Protein AF-A0ABC8YXN9-F1 (afdb_monomer_lite)

Sequence (155 aa):
MHIYEAPGGIARGRSHRRRALPGVPRPSLRRHHGGGAEILALRGATADPAAPFTPSPTSPTPTRRIGAPWPMGMLREAKVYAEGAYDTVGWSLDRLLAAHSLLEHPGLPGVDALLDAERGAAHGYLVVAENLAGVSSAYAYTALCFMFSELDLEF

Structure (mmCIF, N/CA/C/O backbone):
data_AF-A0ABC8YXN9-F1
#
_entry.id   AF-A0ABC8YXN9-F1
#
loop_
_atom_site.group_PDB
_atom_site.id
_atom_site.type_symbol
_atom_site.label_atom_id
_atom_site.label_alt_id
_atom_site.label_comp_id
_atom_site.label_asym_id
_atom_site.label_entity_id
_atom_site.label_seq_id
_atom_site.pdbx_PDB_ins_code
_atom_site.Cartn_x
_atom_site.Cartn_y
_atom_site.Cartn_z
_atom_site.occupancy
_atom_site.B_iso_or_equiv
_atom_site.auth_seq_id
_atom_site.auth_comp_id
_atom_site.auth_asym_id
_atom_site.auth_atom_id
_atom_site.pdbx_PDB_model_num
ATOM 1 N N . MET A 1 1 ? -57.427 29.902 -0.918 1.00 44.16 1 MET A N 1
ATOM 2 C CA . MET A 1 1 ? -56.139 30.315 -1.508 1.00 44.16 1 MET A CA 1
ATOM 3 C C . MET A 1 1 ? -55.745 31.618 -0.826 1.00 44.16 1 MET A C 1
ATOM 5 O O . MET A 1 1 ? -56.322 32.644 -1.140 1.00 44.16 1 MET A O 1
ATOM 9 N N . HIS A 1 2 ? -54.896 31.546 0.201 1.00 44.22 2 HIS A N 1
ATOM 10 C CA . HIS 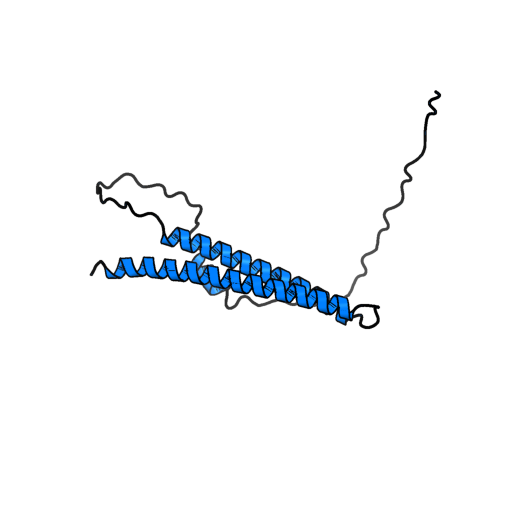A 1 2 ? -54.436 32.701 0.978 1.00 44.22 2 HIS A CA 1
ATOM 11 C C . HIS A 1 2 ? -52.954 32.515 1.300 1.00 44.22 2 HIS A C 1
ATOM 13 O O . HIS A 1 2 ? -52.550 31.466 1.797 1.00 44.22 2 HIS A O 1
ATOM 19 N N . ILE A 1 3 ? -52.177 33.535 0.953 1.00 44.69 3 ILE A N 1
ATOM 20 C CA . ILE A 1 3 ? -50.749 33.696 1.213 1.00 44.69 3 ILE A CA 1
ATOM 21 C C . ILE A 1 3 ? -50.631 34.378 2.582 1.00 44.69 3 ILE A C 1
ATOM 23 O O . ILE A 1 3 ? -51.320 35.370 2.815 1.00 44.69 3 ILE A O 1
ATOM 27 N N . TYR A 1 4 ? -49.781 33.855 3.467 1.00 48.06 4 TYR A N 1
ATOM 28 C CA . TYR A 1 4 ? -49.362 34.525 4.702 1.00 48.06 4 TYR A CA 1
ATOM 29 C C . TYR A 1 4 ? -47.852 34.782 4.644 1.00 48.06 4 TYR A C 1
ATOM 31 O O . TYR A 1 4 ? -47.070 33.869 4.379 1.00 48.06 4 TYR A O 1
ATOM 39 N N . GLU A 1 5 ? -47.467 36.037 4.874 1.00 40.31 5 GLU A N 1
ATOM 40 C CA . GLU A 1 5 ? -46.087 36.510 5.000 1.00 40.31 5 GLU A CA 1
ATOM 41 C C . GLU A 1 5 ? -45.514 36.269 6.414 1.00 40.31 5 GLU A C 1
ATOM 43 O O . GLU A 1 5 ? -46.207 36.559 7.383 1.00 40.31 5 GLU A O 1
ATOM 48 N N . ALA A 1 6 ? -44.255 35.782 6.461 1.00 42.00 6 ALA A N 1
ATOM 49 C CA . ALA A 1 6 ? -43.068 36.128 7.299 1.00 42.00 6 ALA A CA 1
ATOM 50 C C . ALA A 1 6 ? -43.215 36.446 8.826 1.00 42.00 6 ALA A C 1
ATOM 52 O O . ALA A 1 6 ? -44.325 36.467 9.339 1.00 42.00 6 ALA A O 1
ATOM 53 N N . PRO A 1 7 ? -42.158 36.791 9.617 1.00 47.47 7 PRO A N 1
ATOM 54 C CA . PRO A 1 7 ? -40.687 36.630 9.530 1.00 47.47 7 PRO A CA 1
ATOM 55 C C . PRO A 1 7 ? -40.027 36.103 10.853 1.00 47.47 7 PRO A C 1
ATOM 57 O O . PRO A 1 7 ? -40.680 35.949 11.880 1.00 47.47 7 PRO A O 1
ATOM 60 N N . GLY A 1 8 ? -38.691 35.943 10.873 1.00 38.12 8 GLY A N 1
ATOM 61 C CA . GLY A 1 8 ? -37.861 35.944 12.103 1.00 38.12 8 GLY A CA 1
ATOM 62 C C . GLY A 1 8 ? -36.982 34.697 12.273 1.00 38.12 8 GLY A C 1
ATOM 63 O O . GLY A 1 8 ? -37.435 33.586 12.068 1.00 38.12 8 GLY A O 1
ATOM 64 N N . GLY A 1 9 ? -35.704 34.738 12.641 1.00 35.66 9 GLY A N 1
ATOM 65 C CA . GLY A 1 9 ? -34.755 35.799 12.944 1.00 35.66 9 GLY A CA 1
ATOM 66 C C . GLY A 1 9 ? -33.426 35.092 13.248 1.00 35.66 9 GLY A C 1
ATOM 67 O O . GLY A 1 9 ? -33.374 34.233 14.125 1.00 35.66 9 GLY A O 1
ATOM 68 N N . ILE A 1 10 ? -32.362 35.376 12.493 1.00 40.41 10 ILE A N 1
ATOM 69 C CA . ILE A 1 10 ? -31.068 34.697 12.668 1.00 40.41 10 ILE A CA 1
ATOM 70 C C . ILE A 1 10 ? -30.321 35.362 13.826 1.00 40.41 10 ILE A C 1
ATOM 72 O O . ILE A 1 10 ? -29.773 36.460 13.704 1.00 40.41 10 ILE A O 1
ATOM 76 N N . ALA A 1 11 ? -30.333 34.687 14.972 1.00 44.25 11 ALA A N 1
ATOM 77 C CA . ALA A 1 11 ? -29.626 35.093 16.172 1.00 44.25 11 ALA A CA 1
ATOM 78 C C . ALA A 1 11 ? -28.101 35.004 15.984 1.00 44.25 11 ALA A C 1
ATOM 80 O O . ALA A 1 11 ? -27.534 33.950 15.699 1.00 44.25 11 ALA A O 1
ATOM 81 N N . ARG A 1 12 ? -27.432 36.138 16.209 1.00 43.84 12 ARG A N 1
ATOM 82 C CA . ARG A 1 12 ? -25.989 36.243 16.459 1.00 43.84 12 ARG A CA 1
ATOM 83 C C . ARG A 1 12 ? -25.635 35.524 17.768 1.00 43.84 12 ARG A C 1
ATOM 85 O O . ARG A 1 12 ? -26.243 35.808 18.796 1.00 43.84 12 ARG A O 1
ATOM 92 N N . GLY A 1 13 ? -24.594 34.686 17.760 1.00 36.19 13 GLY A N 1
ATOM 93 C CA . GLY A 1 13 ? -24.189 33.903 18.934 1.00 36.19 13 GLY A CA 1
ATOM 94 C C . GLY A 1 13 ? -22.694 33.587 19.021 1.00 36.19 13 GLY A C 1
ATOM 95 O O . GLY A 1 13 ? -22.298 32.444 18.872 1.00 36.19 13 GLY A O 1
ATOM 96 N N . ARG A 1 14 ? -21.893 34.623 19.294 1.00 40.59 14 ARG A N 1
ATOM 97 C CA . ARG A 1 14 ? -20.654 34.637 20.107 1.00 40.59 14 ARG A CA 1
ATOM 98 C C . ARG A 1 14 ? -19.549 33.596 19.848 1.00 40.59 14 ARG A C 1
ATOM 100 O O . ARG A 1 14 ? -19.550 32.481 20.357 1.00 40.59 14 ARG A O 1
ATOM 107 N N . SER A 1 15 ? -18.471 34.119 19.260 1.00 41.28 15 SER A N 1
ATOM 108 C CA . SER A 1 15 ? -17.087 33.671 19.425 1.00 41.28 15 SER A CA 1
ATOM 109 C C . SER A 1 15 ? -16.711 33.482 20.900 1.00 41.28 15 SER A C 1
ATOM 111 O O . SER A 1 15 ? -16.527 34.453 21.639 1.00 41.28 15 SER A O 1
ATOM 113 N N . HIS A 1 16 ? -16.500 32.234 21.310 1.00 39.12 16 HIS A N 1
ATOM 114 C CA . HIS A 1 16 ? -15.758 31.932 22.525 1.00 39.12 16 HIS A CA 1
ATOM 115 C C . HIS A 1 16 ? -14.268 31.808 22.207 1.00 39.12 16 HIS A C 1
ATOM 117 O O . HIS A 1 16 ? -13.789 30.805 21.685 1.00 39.12 16 HIS A O 1
ATOM 123 N N . ARG A 1 17 ? -13.535 32.859 22.587 1.00 38.88 17 ARG A N 1
ATOM 124 C CA . ARG A 1 17 ? -12.103 32.815 22.887 1.00 38.88 17 ARG A CA 1
ATOM 125 C C . ARG A 1 17 ? -11.832 31.636 23.828 1.00 38.88 17 ARG A C 1
ATOM 127 O O . ARG A 1 17 ? -12.224 31.696 24.993 1.00 38.88 17 ARG A O 1
ATOM 134 N N . ARG A 1 18 ? -11.108 30.610 23.377 1.00 43.03 18 ARG A N 1
ATOM 135 C CA . ARG A 1 18 ? -10.338 29.759 24.292 1.00 43.03 18 ARG A CA 1
ATOM 136 C C . ARG A 1 18 ? -8.912 30.285 24.331 1.00 43.03 18 ARG A C 1
ATOM 138 O O . ARG A 1 18 ? -8.198 30.293 23.335 1.00 43.03 18 ARG A O 1
ATOM 145 N N . ARG A 1 19 ? -8.582 30.822 25.505 1.00 37.69 19 ARG A N 1
ATOM 146 C CA . ARG A 1 19 ? -7.254 31.259 25.922 1.00 37.69 19 ARG A CA 1
ATOM 147 C C . ARG A 1 19 ? -6.245 30.136 25.692 1.00 37.69 19 ARG A C 1
ATOM 149 O O . ARG A 1 19 ? -6.495 28.998 26.079 1.00 37.69 19 ARG A O 1
ATOM 156 N N . ALA A 1 20 ? -5.108 30.507 25.118 1.00 35.22 20 ALA A N 1
ATOM 157 C CA . ALA A 1 20 ? -3.883 29.734 25.187 1.00 35.22 20 ALA A CA 1
ATOM 158 C C . ALA A 1 20 ? -3.480 29.550 26.659 1.00 35.22 20 ALA A C 1
ATOM 160 O O . ALA A 1 20 ? -3.435 30.523 27.416 1.00 35.22 20 ALA A O 1
ATOM 161 N N . LEU A 1 21 ? -3.204 28.308 27.054 1.00 43.00 21 LEU A N 1
ATOM 162 C CA . LEU A 1 21 ? -2.489 27.996 28.287 1.00 43.00 21 LEU A CA 1
ATOM 163 C C . LEU A 1 21 ? -0.992 27.876 27.951 1.00 43.00 21 LEU A C 1
ATOM 165 O O . LEU A 1 21 ? -0.651 27.162 27.003 1.00 43.00 21 LEU A O 1
ATOM 169 N N . PRO A 1 22 ? -0.101 28.573 28.675 1.00 38.81 22 PRO A N 1
ATOM 170 C CA . PRO A 1 22 ? 1.339 28.458 28.494 1.00 38.81 22 PRO A CA 1
ATOM 171 C C . PRO A 1 22 ? 1.881 27.250 29.274 1.00 38.81 22 PRO A C 1
ATOM 173 O O . PRO A 1 22 ? 1.521 27.053 30.431 1.00 38.81 22 PRO A O 1
ATOM 176 N N . GLY A 1 23 ? 2.796 26.487 28.666 1.00 48.00 23 GLY A N 1
ATOM 177 C CA . GLY A 1 23 ? 3.753 25.676 29.432 1.00 48.00 23 GLY A CA 1
ATOM 178 C C . GLY A 1 23 ? 3.562 24.158 29.470 1.00 48.00 23 GLY A C 1
ATOM 179 O O . GLY A 1 23 ? 3.722 23.570 30.532 1.00 48.00 23 GLY A O 1
ATOM 180 N N . VAL A 1 24 ? 3.337 23.498 28.329 1.00 38.41 24 VAL A N 1
ATOM 181 C CA . VAL A 1 24 ? 3.713 22.076 28.188 1.00 38.41 24 VAL A CA 1
ATOM 182 C C . VAL A 1 24 ? 4.781 21.972 27.096 1.00 38.41 24 VAL A C 1
ATOM 184 O O . VAL A 1 24 ? 4.499 22.350 25.953 1.00 38.41 24 VAL A O 1
ATOM 187 N N . PRO A 1 25 ? 6.012 21.522 27.405 1.00 37.09 25 PRO A N 1
ATOM 188 C CA . PRO A 1 25 ? 7.034 21.286 26.395 1.00 37.09 25 PRO A CA 1
ATOM 189 C C . PRO A 1 25 ? 6.531 20.217 25.426 1.00 37.09 25 PRO A C 1
ATOM 191 O O . PRO A 1 25 ? 6.335 19.063 25.798 1.00 37.09 25 PRO A O 1
ATOM 194 N N . ARG A 1 26 ? 6.302 20.606 24.171 1.00 43.12 26 ARG A N 1
ATOM 195 C CA . ARG A 1 26 ? 6.139 19.648 23.079 1.00 43.12 26 ARG A CA 1
ATOM 196 C C . ARG A 1 26 ? 7.458 18.879 22.963 1.00 43.12 26 ARG A C 1
ATOM 198 O O . ARG A 1 26 ? 8.485 19.543 22.809 1.00 43.12 26 ARG A O 1
ATOM 205 N N . PRO A 1 27 ? 7.479 17.537 23.006 1.00 37.12 27 PRO A N 1
ATOM 206 C CA . PRO A 1 27 ? 8.668 16.813 22.599 1.00 37.12 27 PRO A CA 1
ATOM 207 C C . PRO A 1 27 ? 8.910 17.131 21.122 1.00 37.12 27 PRO A C 1
ATOM 209 O O . PRO A 1 27 ? 8.169 16.710 20.234 1.00 37.12 27 PRO A O 1
ATOM 212 N N . SER A 1 28 ? 9.940 17.934 20.867 1.00 40.44 28 SER A N 1
ATOM 213 C CA . SER A 1 28 ? 10.545 18.121 19.559 1.00 40.44 28 SER A CA 1
ATOM 214 C C . SER A 1 28 ? 11.231 16.815 19.173 1.00 40.44 28 SER A C 1
ATOM 216 O O . SER A 1 28 ? 12.449 16.670 19.248 1.00 40.44 28 SER A O 1
ATOM 218 N N . LEU A 1 29 ? 10.430 15.836 18.753 1.00 39.75 29 LEU A N 1
ATOM 219 C CA . LEU A 1 29 ? 10.923 14.650 18.075 1.00 39.75 29 LEU A CA 1
ATOM 220 C C . LEU A 1 29 ? 11.400 15.099 16.692 1.00 39.75 29 LEU A C 1
ATOM 222 O O . LEU A 1 29 ? 10.678 15.056 15.698 1.00 39.75 29 LEU A O 1
ATOM 226 N N . ARG A 1 30 ? 12.644 15.590 16.665 1.00 39.72 30 ARG A N 1
ATOM 227 C CA . ARG A 1 30 ? 13.494 15.608 15.479 1.00 39.72 30 ARG A CA 1
ATOM 228 C C . ARG A 1 30 ? 13.468 14.193 14.905 1.00 39.72 30 ARG A C 1
ATOM 230 O O . ARG A 1 30 ? 14.208 13.322 15.353 1.00 39.72 30 ARG A O 1
ATOM 237 N N . ARG A 1 31 ? 12.605 13.958 13.918 1.00 38.44 31 ARG A N 1
ATOM 238 C CA . ARG A 1 31 ? 12.704 12.788 13.050 1.00 38.44 31 ARG A CA 1
ATOM 239 C C . ARG A 1 31 ? 13.912 13.003 12.143 1.00 38.44 31 ARG A C 1
ATOM 241 O O . ARG A 1 31 ? 13.799 13.570 11.066 1.00 38.44 31 ARG A O 1
ATOM 248 N N . HIS A 1 32 ? 15.080 12.568 12.605 1.00 43.69 32 HIS A N 1
ATOM 249 C CA . HIS A 1 32 ? 16.185 12.221 11.719 1.00 43.69 32 HIS A CA 1
ATOM 250 C C . HIS A 1 32 ? 15.902 10.835 11.140 1.00 43.69 32 HIS A C 1
ATOM 252 O O . HIS A 1 32 ? 16.368 9.830 11.665 1.00 43.69 32 HIS A O 1
ATOM 258 N N . HIS A 1 33 ? 15.132 10.785 10.057 1.00 45.03 33 HIS A N 1
ATOM 259 C CA . HIS A 1 33 ? 15.077 9.627 9.161 1.00 45.03 33 HIS A CA 1
ATOM 260 C C . HIS A 1 33 ? 15.312 10.097 7.718 1.00 45.03 33 HIS A C 1
ATOM 262 O O . HIS A 1 33 ? 14.503 9.875 6.829 1.00 45.03 33 HIS A O 1
ATOM 268 N N . GLY A 1 34 ? 16.435 10.785 7.507 1.00 45.84 34 GLY A N 1
ATOM 269 C CA . GLY A 1 34 ? 17.026 11.042 6.192 1.00 45.84 34 GLY A CA 1
ATOM 270 C C . GLY A 1 34 ? 18.366 10.320 6.140 1.00 45.84 34 GLY A C 1
ATOM 271 O O . GLY A 1 34 ? 19.374 10.857 6.580 1.00 45.84 34 GLY A O 1
ATOM 272 N N . GLY A 1 35 ? 18.360 9.040 5.765 1.00 44.88 35 GLY A N 1
ATOM 273 C CA . GLY A 1 35 ? 19.587 8.227 5.777 1.00 44.88 35 GLY A CA 1
ATOM 274 C C . GLY A 1 35 ? 19.668 7.121 4.726 1.00 44.88 35 GLY A C 1
ATOM 275 O O . GLY A 1 35 ? 20.754 6.617 4.477 1.00 44.88 35 GLY A O 1
ATOM 276 N N . GLY A 1 36 ? 18.557 6.766 4.072 1.00 42.75 36 GLY A N 1
ATOM 277 C CA . GLY A 1 36 ? 18.549 5.795 2.965 1.00 42.75 36 GLY A CA 1
ATOM 278 C C . GLY A 1 36 ? 17.925 6.339 1.678 1.00 42.75 36 GLY A C 1
ATOM 279 O O . GLY A 1 36 ? 18.453 6.116 0.594 1.00 42.75 36 GLY A O 1
ATOM 280 N N . ALA A 1 37 ? 16.843 7.117 1.789 1.00 45.12 37 ALA A N 1
ATOM 281 C CA . ALA A 1 37 ? 16.138 7.685 0.636 1.00 45.12 37 ALA A CA 1
ATOM 282 C C . ALA A 1 37 ? 16.824 8.932 0.044 1.00 45.12 37 ALA A C 1
ATOM 284 O O . ALA A 1 37 ? 16.705 9.192 -1.149 1.00 45.12 37 ALA A O 1
ATOM 285 N N . GLU A 1 38 ? 17.588 9.678 0.845 1.00 44.03 38 GLU A N 1
ATOM 286 C CA . GLU A 1 38 ? 18.248 10.921 0.412 1.00 44.03 38 GLU A CA 1
ATOM 287 C C . GLU A 1 38 ? 19.382 10.654 -0.596 1.00 44.03 38 GLU A C 1
ATOM 289 O O . GLU A 1 38 ? 19.570 11.419 -1.539 1.00 44.03 38 GLU A O 1
ATOM 294 N N . ILE A 1 39 ? 20.069 9.510 -0.483 1.00 50.06 39 ILE A N 1
ATOM 295 C CA . ILE A 1 39 ? 21.142 9.112 -1.413 1.00 50.06 39 ILE A CA 1
ATOM 296 C C . ILE A 1 39 ? 20.576 8.682 -2.783 1.00 50.06 39 ILE A C 1
ATOM 298 O O . ILE A 1 39 ? 21.227 8.887 -3.809 1.00 50.06 39 ILE A O 1
ATOM 302 N N . LEU A 1 40 ? 19.347 8.153 -2.832 1.00 49.19 40 LEU A N 1
ATOM 303 C CA . LEU A 1 40 ? 18.653 7.828 -4.088 1.00 49.19 40 LEU A CA 1
ATOM 304 C C . LEU A 1 40 ? 17.948 9.052 -4.694 1.00 49.19 40 LEU A C 1
ATOM 306 O O . LEU A 1 40 ? 18.005 9.245 -5.908 1.00 49.19 40 LEU A O 1
ATOM 310 N N . ALA A 1 41 ? 17.368 9.924 -3.864 1.00 49.59 41 ALA A N 1
ATOM 311 C CA . ALA A 1 41 ? 16.732 11.160 -4.316 1.00 49.59 41 ALA A CA 1
ATOM 312 C C . ALA A 1 41 ? 17.742 12.141 -4.941 1.00 49.59 41 ALA A C 1
ATOM 314 O O . ALA A 1 41 ? 17.453 12.727 -5.983 1.00 49.59 41 ALA A O 1
ATOM 315 N N . LEU A 1 42 ? 18.958 12.264 -4.388 1.00 40.84 42 LEU A N 1
ATOM 316 C CA . LEU A 1 42 ? 19.998 13.122 -4.973 1.00 40.84 42 LEU A CA 1
ATOM 317 C C . LEU A 1 42 ? 20.595 12.586 -6.285 1.00 40.84 42 LEU A C 1
ATOM 319 O O . LEU A 1 42 ? 21.104 13.383 -7.070 1.00 40.84 42 LEU A O 1
ATOM 323 N N . ARG A 1 43 ? 20.511 11.278 -6.576 1.00 47.41 43 ARG A N 1
ATOM 324 C CA . ARG A 1 43 ? 20.925 10.742 -7.890 1.00 47.41 43 ARG A CA 1
ATOM 325 C C . ARG A 1 43 ? 19.867 10.909 -8.983 1.00 47.41 43 ARG A C 1
ATOM 327 O O . ARG A 1 43 ? 20.230 10.893 -10.153 1.00 47.41 43 ARG A O 1
ATOM 334 N N . GLY A 1 44 ? 18.592 11.063 -8.621 1.00 45.53 44 GLY A N 1
ATOM 335 C CA . GLY A 1 44 ? 17.492 11.251 -9.576 1.00 45.53 44 GLY A CA 1
ATOM 336 C C . GLY A 1 44 ? 17.125 12.711 -9.866 1.00 45.53 44 GLY A C 1
ATOM 337 O O . GLY A 1 44 ? 16.426 12.973 -10.839 1.00 45.53 44 GLY A O 1
ATOM 338 N N . ALA A 1 45 ? 17.575 13.662 -9.041 1.00 44.12 45 ALA A N 1
ATOM 339 C CA . ALA A 1 45 ? 17.106 15.051 -9.073 1.00 44.12 45 ALA A CA 1
ATOM 340 C C . ALA A 1 45 ? 17.956 16.029 -9.913 1.00 44.12 45 ALA A C 1
ATOM 342 O O . ALA A 1 45 ? 17.661 17.221 -9.922 1.00 44.12 45 ALA A O 1
ATOM 343 N N . THR A 1 46 ? 18.995 15.580 -10.625 1.00 42.53 46 THR A N 1
ATOM 344 C CA . THR A 1 46 ? 19.844 16.473 -11.448 1.00 42.53 46 THR A CA 1
ATOM 345 C C . THR A 1 46 ? 19.418 16.596 -12.910 1.00 42.53 46 THR A C 1
ATOM 347 O O . THR A 1 46 ? 20.047 17.338 -13.661 1.00 42.53 46 THR A O 1
ATOM 350 N N . ALA A 1 47 ? 18.335 15.942 -13.325 1.00 46.47 47 ALA A N 1
ATOM 351 C CA . ALA A 1 47 ? 17.725 16.182 -14.625 1.00 46.47 47 ALA A CA 1
ATOM 352 C C . ALA A 1 47 ? 16.348 16.800 -14.404 1.00 46.47 47 ALA A C 1
ATOM 354 O O . ALA A 1 47 ? 15.411 16.095 -14.043 1.00 46.47 47 ALA A O 1
ATOM 355 N N . ASP A 1 48 ? 16.241 18.114 -14.604 1.00 41.88 48 ASP A N 1
ATOM 356 C CA . ASP A 1 48 ? 14.957 18.794 -14.748 1.00 41.88 48 ASP A CA 1
ATOM 357 C C . ASP A 1 48 ? 14.184 18.130 -15.907 1.00 41.88 48 ASP A C 1
ATOM 359 O O . ASP A 1 48 ? 14.575 18.277 -17.069 1.00 41.88 48 ASP A O 1
ATOM 363 N N . PRO A 1 49 ? 13.111 17.362 -15.637 1.00 50.59 49 PRO A N 1
ATOM 364 C CA . PRO A 1 49 ? 12.361 16.686 -16.688 1.00 50.59 49 PRO A CA 1
ATOM 365 C C . PRO A 1 49 ? 11.447 17.650 -17.462 1.00 50.59 49 PRO A C 1
ATOM 367 O O . PRO A 1 49 ? 10.778 17.208 -18.400 1.00 50.59 49 PRO A O 1
ATOM 370 N N . ALA A 1 50 ? 11.390 18.929 -17.062 1.00 47.12 50 ALA A N 1
ATOM 371 C CA . ALA A 1 50 ? 10.616 19.986 -17.699 1.00 47.12 50 ALA A CA 1
ATOM 372 C C . ALA A 1 50 ? 11.462 20.905 -18.597 1.00 47.12 50 ALA A C 1
ATOM 374 O O . ALA A 1 50 ? 10.888 21.754 -19.280 1.00 47.12 50 ALA A O 1
ATOM 375 N N . ALA A 1 51 ? 12.788 20.728 -18.653 1.00 46.34 51 ALA A N 1
ATOM 376 C CA . ALA A 1 51 ? 13.632 21.489 -19.565 1.00 46.34 51 ALA A CA 1
ATOM 377 C C . ALA A 1 51 ? 13.284 21.128 -21.026 1.00 46.34 51 ALA A C 1
ATOM 379 O O . ALA A 1 51 ? 13.458 19.974 -21.437 1.00 46.34 51 ALA A O 1
ATOM 380 N N . PRO A 1 52 ? 12.779 22.076 -21.839 1.00 44.09 52 PRO A N 1
ATOM 381 C CA . PRO A 1 52 ? 12.519 21.813 -23.243 1.00 44.09 52 PRO A CA 1
ATOM 382 C C . PRO A 1 52 ? 13.851 21.558 -23.954 1.00 44.09 52 PRO A C 1
ATOM 384 O O . PRO A 1 52 ? 14.732 22.416 -23.971 1.00 44.09 52 PRO A O 1
ATOM 387 N N . PHE A 1 53 ? 13.995 20.377 -24.559 1.00 50.31 53 PHE A N 1
ATOM 388 C CA . PHE A 1 53 ? 15.084 20.092 -25.489 1.00 50.31 53 PHE A CA 1
ATOM 389 C C . PHE A 1 53 ? 14.977 21.071 -26.662 1.00 50.31 53 PHE A C 1
ATOM 391 O O . PHE A 1 53 ? 14.106 20.928 -27.517 1.00 50.31 53 PHE A O 1
ATOM 398 N N . THR A 1 54 ? 15.851 22.071 -26.709 1.00 40.41 54 THR A N 1
ATOM 399 C CA . THR A 1 54 ? 16.065 22.888 -27.902 1.00 40.41 54 THR A CA 1
ATOM 400 C C . THR A 1 54 ? 17.137 22.199 -28.751 1.00 40.41 54 THR A C 1
ATOM 402 O O . THR A 1 54 ? 18.316 22.218 -28.393 1.00 40.41 54 THR A O 1
ATOM 405 N N . PRO A 1 55 ? 16.780 21.520 -29.858 1.00 43.78 55 PRO A N 1
ATOM 406 C CA . PRO A 1 55 ? 17.782 20.940 -30.739 1.00 43.78 55 PRO A CA 1
ATOM 407 C C . PRO A 1 55 ? 18.580 22.068 -31.407 1.00 43.78 55 PRO A C 1
ATOM 409 O O . PRO A 1 55 ? 18.021 22.917 -32.100 1.00 43.78 55 PRO A O 1
ATOM 412 N N . SER A 1 56 ? 19.894 22.081 -31.182 1.00 36.94 56 SER A N 1
ATOM 413 C CA . SER A 1 56 ? 20.822 22.981 -31.872 1.00 36.94 56 SER A CA 1
ATOM 414 C C . SER A 1 56 ? 20.882 22.621 -33.366 1.00 36.94 56 SER A C 1
ATOM 416 O O . SER A 1 56 ? 21.079 21.445 -33.690 1.00 36.94 56 SER A O 1
ATOM 418 N N . PRO A 1 57 ? 20.713 23.574 -34.301 1.00 44.44 57 PRO A N 1
ATOM 419 C CA . PRO A 1 57 ? 20.624 23.271 -35.721 1.00 44.44 57 PRO A CA 1
ATOM 420 C C . PRO A 1 57 ? 22.008 23.311 -36.380 1.00 44.44 57 PRO A C 1
ATOM 422 O O . PRO A 1 57 ? 22.304 24.238 -37.126 1.00 44.44 57 PRO A O 1
ATOM 425 N N . THR A 1 58 ? 22.860 22.310 -36.138 1.00 47.69 58 THR A N 1
ATOM 426 C CA . THR A 1 58 ? 24.070 22.096 -36.962 1.00 47.69 58 THR A CA 1
ATOM 427 C C . THR A 1 58 ? 24.646 20.685 -36.809 1.00 47.69 58 THR A C 1
ATOM 429 O O . THR A 1 58 ? 25.594 20.457 -36.068 1.00 47.69 58 THR A O 1
ATOM 432 N N . SER A 1 59 ? 24.080 19.719 -37.538 1.00 35.50 59 SER A N 1
ATOM 433 C CA . SER A 1 59 ? 24.776 18.503 -37.999 1.00 35.50 59 SER A CA 1
ATOM 434 C C . SER A 1 59 ? 23.856 17.704 -38.937 1.00 35.50 59 SER A C 1
ATOM 436 O O . SER A 1 59 ? 22.726 17.402 -38.546 1.00 35.50 59 SER A O 1
ATOM 438 N N . PRO A 1 60 ? 24.289 17.349 -40.162 1.00 50.38 60 PRO A N 1
ATOM 439 C CA . PRO A 1 60 ? 23.538 16.463 -41.033 1.00 50.38 60 PRO A CA 1
ATOM 440 C C . PRO A 1 60 ? 23.981 15.014 -40.797 1.00 50.38 60 PRO A C 1
ATOM 442 O O . PRO A 1 60 ? 25.070 14.606 -41.190 1.00 50.38 60 PRO A O 1
ATOM 445 N N . THR A 1 61 ? 23.119 14.201 -40.197 1.00 44.72 61 THR A N 1
ATOM 446 C CA . THR A 1 61 ? 23.177 12.737 -40.337 1.00 44.72 61 THR A CA 1
ATOM 447 C C . THR A 1 61 ? 21.755 12.186 -40.262 1.00 44.72 61 THR A C 1
ATOM 449 O O . THR A 1 61 ? 21.118 12.287 -39.214 1.00 44.72 61 THR A O 1
ATOM 452 N N . PRO A 1 62 ? 21.203 11.623 -41.353 1.00 49.69 62 PRO A N 1
ATOM 453 C CA . PRO A 1 62 ? 19.879 11.031 -41.337 1.00 49.69 62 PRO A CA 1
ATOM 454 C C . PRO A 1 62 ? 20.003 9.565 -40.915 1.00 49.69 62 PRO A C 1
ATOM 456 O O . PRO A 1 62 ? 19.748 8.654 -41.698 1.00 49.69 62 PRO A O 1
ATOM 459 N N . THR A 1 63 ? 20.406 9.311 -39.672 1.00 47.59 63 THR A N 1
ATOM 460 C CA . THR A 1 63 ? 20.194 7.998 -39.061 1.00 47.59 63 THR A CA 1
ATOM 461 C C . THR A 1 63 ? 18.821 8.007 -38.418 1.00 47.59 63 THR A C 1
ATOM 463 O O . THR A 1 63 ? 18.569 8.601 -37.374 1.00 47.59 63 THR A O 1
ATOM 466 N N . ARG A 1 64 ? 17.912 7.353 -39.130 1.00 43.41 64 ARG A N 1
ATOM 467 C CA . ARG A 1 64 ? 16.573 6.918 -38.749 1.00 43.41 64 ARG A CA 1
ATOM 468 C C . ARG A 1 64 ? 16.532 6.342 -37.318 1.00 43.41 64 ARG A C 1
ATOM 470 O O . ARG A 1 64 ? 16.461 5.132 -37.153 1.00 43.41 64 ARG A O 1
ATOM 477 N N . ARG A 1 65 ? 16.495 7.184 -36.278 1.00 47.88 65 ARG A N 1
ATOM 478 C CA . ARG A 1 65 ? 15.985 6.816 -34.943 1.00 47.88 65 ARG A CA 1
ATOM 479 C C . ARG A 1 65 ? 14.457 6.786 -35.005 1.00 47.88 65 ARG A C 1
ATOM 481 O O . ARG A 1 65 ? 13.769 7.641 -34.461 1.00 47.88 65 ARG A O 1
ATOM 488 N N . ILE A 1 66 ? 13.920 5.819 -35.747 1.00 46.38 66 ILE A N 1
ATOM 489 C CA . ILE A 1 66 ? 12.523 5.403 -35.602 1.00 46.38 66 ILE A CA 1
ATOM 490 C C . ILE A 1 66 ? 12.539 4.335 -34.512 1.00 46.38 66 ILE A C 1
ATOM 492 O O . ILE A 1 66 ? 12.706 3.154 -34.784 1.00 46.38 66 ILE A O 1
ATOM 496 N N . GLY A 1 67 ? 12.458 4.788 -33.271 1.00 47.94 67 GLY A N 1
ATOM 497 C CA . GLY A 1 67 ? 12.449 3.957 -32.076 1.00 47.94 67 GLY A CA 1
ATOM 498 C C . GLY A 1 67 ? 12.223 4.893 -30.907 1.00 47.94 67 GLY A C 1
ATOM 499 O O . GLY A 1 67 ? 13.074 5.718 -30.596 1.00 47.94 67 GLY A O 1
ATOM 500 N N . ALA A 1 68 ? 11.010 4.892 -30.379 1.00 51.09 68 ALA A N 1
ATOM 501 C CA . ALA A 1 68 ? 10.549 5.878 -29.419 1.00 51.09 68 ALA A CA 1
ATOM 502 C C . ALA A 1 68 ? 11.360 5.854 -28.098 1.00 51.09 68 ALA A C 1
ATOM 504 O O . ALA A 1 68 ? 12.084 4.894 -27.840 1.00 51.09 68 ALA A O 1
ATOM 505 N N . PRO A 1 69 ? 11.177 6.865 -27.222 1.00 62.12 69 PRO A N 1
ATOM 506 C CA . PRO A 1 69 ? 11.780 7.016 -25.886 1.00 62.12 69 PRO A CA 1
ATOM 507 C C . PRO A 1 69 ? 11.270 5.973 -24.864 1.00 62.12 69 PRO A C 1
ATOM 509 O O . PRO A 1 69 ? 10.890 6.298 -23.739 1.00 62.12 69 PRO A O 1
ATOM 512 N N . TRP A 1 70 ? 11.191 4.711 -25.274 1.00 75.62 70 TRP A N 1
ATOM 513 C CA . TRP A 1 70 ? 10.438 3.644 -24.624 1.00 75.62 70 TRP A CA 1
ATOM 514 C C . TRP A 1 70 ? 10.905 3.342 -23.190 1.00 75.62 70 TRP A C 1
ATOM 516 O O . TRP A 1 70 ? 10.052 3.310 -22.298 1.00 75.62 70 TRP A O 1
ATOM 526 N N . PRO A 1 71 ? 12.221 3.252 -22.895 1.00 83.88 71 PRO A N 1
ATOM 527 C CA . PRO A 1 71 ? 12.678 3.021 -21.524 1.00 83.88 71 PRO A CA 1
ATOM 528 C C . PRO A 1 71 ? 12.378 4.203 -20.596 1.00 83.88 71 PRO A C 1
ATOM 530 O O . PRO A 1 71 ? 11.979 4.015 -19.450 1.00 83.88 71 PRO A O 1
ATOM 533 N N . MET A 1 72 ? 12.496 5.438 -21.095 1.00 88.75 72 MET A N 1
ATOM 534 C CA . MET A 1 72 ? 12.194 6.636 -20.304 1.00 88.75 72 MET A CA 1
ATOM 535 C C . MET A 1 72 ? 10.700 6.751 -19.986 1.00 88.75 72 MET A C 1
ATOM 537 O O . MET A 1 72 ? 10.345 7.192 -18.894 1.00 88.75 72 MET A O 1
ATOM 541 N N . GLY A 1 73 ? 9.826 6.337 -20.910 1.00 90.00 73 GLY A N 1
ATOM 542 C CA . GLY A 1 73 ? 8.388 6.221 -20.655 1.00 90.00 73 GLY A CA 1
ATOM 543 C C . GLY A 1 73 ? 8.088 5.222 -19.537 1.00 90.00 73 GLY A C 1
ATOM 544 O O . GLY A 1 73 ? 7.405 5.565 -18.577 1.00 90.00 73 GLY A O 1
ATOM 545 N N . MET A 1 74 ? 8.686 4.029 -19.599 1.00 91.44 74 MET A N 1
ATOM 546 C CA . MET A 1 74 ? 8.550 3.009 -18.553 1.00 91.44 74 MET A CA 1
ATOM 547 C C . MET A 1 74 ? 9.069 3.478 -17.189 1.00 91.44 74 MET A C 1
ATOM 549 O O . MET A 1 74 ? 8.439 3.195 -16.176 1.00 91.44 74 MET A O 1
ATOM 553 N N . LEU A 1 75 ? 10.172 4.231 -17.136 1.00 93.94 75 LEU A N 1
ATOM 554 C CA . LEU A 1 75 ? 10.672 4.805 -15.880 1.00 93.94 75 LEU A CA 1
ATOM 555 C C . LEU A 1 75 ? 9.736 5.877 -15.306 1.00 93.94 75 LEU A C 1
ATOM 557 O O . LEU A 1 75 ? 9.580 5.959 -14.087 1.00 93.94 75 LEU A O 1
ATOM 561 N N . ARG A 1 76 ? 9.096 6.690 -16.159 1.00 94.62 76 ARG A N 1
ATOM 562 C CA . ARG A 1 76 ? 8.071 7.647 -15.711 1.00 94.62 76 ARG A CA 1
ATOM 563 C C . ARG A 1 76 ? 6.867 6.920 -15.118 1.00 94.62 76 ARG A C 1
ATOM 565 O O . ARG A 1 76 ? 6.435 7.293 -14.034 1.00 94.62 76 ARG A O 1
ATOM 572 N N . GLU A 1 77 ? 6.389 5.865 -15.770 1.00 93.25 77 GLU A N 1
ATOM 573 C CA . GLU A 1 77 ? 5.305 5.030 -15.235 1.00 93.25 77 GLU A CA 1
ATOM 574 C C . GLU A 1 77 ? 5.711 4.347 -13.925 1.00 93.25 77 GLU A C 1
ATOM 576 O O . GLU A 1 77 ? 4.995 4.438 -12.930 1.00 93.25 77 GLU A O 1
ATOM 581 N N . ALA A 1 78 ? 6.904 3.743 -13.868 1.00 95.62 78 ALA A N 1
ATOM 582 C CA . ALA A 1 78 ? 7.439 3.146 -12.646 1.00 95.62 78 ALA A CA 1
ATOM 583 C C . ALA A 1 78 ? 7.426 4.137 -11.475 1.00 95.62 78 ALA A C 1
ATOM 585 O O . ALA A 1 78 ? 7.047 3.774 -10.360 1.00 95.62 78 ALA A O 1
ATOM 586 N N . LYS A 1 79 ? 7.799 5.397 -11.728 1.00 96.94 79 LYS A N 1
ATOM 587 C CA . LYS A 1 79 ? 7.756 6.463 -10.727 1.00 96.94 79 LYS A CA 1
ATOM 588 C C . LYS A 1 79 ? 6.329 6.740 -10.242 1.00 96.94 79 LYS A C 1
ATOM 590 O O . LYS A 1 79 ? 6.133 6.810 -9.035 1.00 96.94 79 LYS A O 1
ATOM 595 N N . VAL A 1 80 ? 5.348 6.842 -11.140 1.00 97.94 80 VAL A N 1
ATOM 596 C CA . VAL A 1 80 ? 3.937 7.063 -10.765 1.00 97.94 80 VAL A CA 1
ATOM 597 C C . VAL A 1 80 ? 3.431 5.937 -9.856 1.00 97.94 80 VAL A C 1
ATOM 599 O O . VAL A 1 80 ? 2.825 6.201 -8.819 1.00 97.94 80 VAL A O 1
ATOM 602 N N . TYR A 1 81 ? 3.736 4.679 -10.187 1.00 96.19 81 TYR A N 1
ATOM 603 C CA . TYR A 1 81 ? 3.375 3.541 -9.335 1.00 96.19 81 TYR A CA 1
ATOM 604 C C . TYR A 1 81 ? 4.089 3.568 -7.976 1.00 96.19 81 TYR A C 1
ATOM 606 O O . TYR A 1 81 ? 3.472 3.248 -6.962 1.00 96.19 81 TYR A O 1
ATOM 614 N N . ALA A 1 82 ? 5.361 3.975 -7.930 1.00 97.44 82 ALA A N 1
ATOM 615 C CA . ALA A 1 82 ? 6.099 4.114 -6.674 1.00 97.44 82 ALA A CA 1
ATOM 616 C C . ALA A 1 82 ? 5.515 5.215 -5.775 1.00 97.44 82 ALA A C 1
ATOM 618 O O . ALA A 1 82 ? 5.399 5.021 -4.567 1.00 97.44 82 ALA A O 1
ATOM 619 N N . GLU A 1 83 ? 5.122 6.351 -6.355 1.00 98.06 83 GLU A N 1
ATOM 620 C CA . GLU A 1 83 ? 4.455 7.439 -5.632 1.00 98.06 83 GLU A CA 1
ATOM 621 C C . GLU A 1 83 ? 3.103 6.972 -5.076 1.00 98.06 83 GLU A C 1
ATOM 623 O O . GLU A 1 83 ? 2.843 7.132 -3.886 1.00 98.06 83 GLU A O 1
ATOM 628 N N . GLY A 1 84 ? 2.295 6.271 -5.878 1.00 97.06 84 GLY A N 1
ATOM 629 C CA . GLY A 1 84 ? 1.040 5.680 -5.401 1.00 97.06 84 GLY A CA 1
ATOM 630 C C . GLY A 1 84 ? 1.237 4.638 -4.289 1.00 97.06 84 GLY A C 1
ATOM 631 O O . GLY A 1 84 ? 0.463 4.589 -3.329 1.00 97.06 84 GLY A O 1
ATOM 632 N N . ALA A 1 85 ? 2.288 3.816 -4.372 1.00 97.12 85 ALA A N 1
ATOM 633 C CA . ALA A 1 85 ? 2.655 2.887 -3.302 1.00 97.12 85 ALA A CA 1
ATOM 634 C C . ALA A 1 85 ? 3.023 3.633 -2.007 1.00 97.12 85 ALA A C 1
ATOM 636 O O . ALA A 1 85 ? 2.636 3.231 -0.913 1.00 97.12 85 ALA A O 1
ATOM 637 N N . TYR A 1 86 ? 3.740 4.751 -2.120 1.00 97.44 86 TYR A N 1
ATOM 638 C CA . TYR A 1 86 ? 4.103 5.575 -0.972 1.00 97.44 86 TYR A CA 1
ATOM 639 C C . TYR A 1 86 ? 2.878 6.232 -0.317 1.00 97.44 86 TYR A C 1
ATOM 641 O O . TYR A 1 86 ? 2.722 6.163 0.904 1.00 97.44 86 TYR A O 1
ATOM 649 N N . ASP A 1 87 ? 1.974 6.802 -1.114 1.00 98.06 87 ASP A N 1
ATOM 650 C CA . ASP A 1 87 ? 0.746 7.428 -0.614 1.00 98.06 87 ASP A CA 1
ATOM 651 C C . ASP A 1 87 ? -0.152 6.419 0.116 1.00 98.06 87 ASP A C 1
ATOM 653 O O . A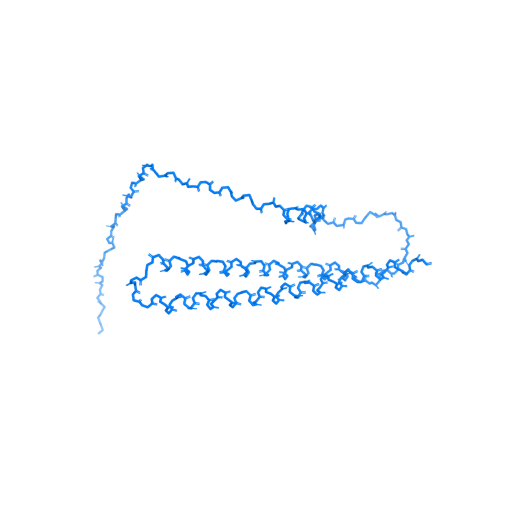SP A 1 87 ? -0.683 6.705 1.192 1.00 98.06 87 ASP A O 1
ATOM 657 N N . THR A 1 88 ? -0.268 5.200 -0.418 1.00 97.12 88 THR A N 1
ATOM 658 C CA . THR A 1 88 ? -1.050 4.121 0.207 1.00 97.12 88 THR A CA 1
ATOM 659 C C . THR A 1 88 ? -0.441 3.638 1.527 1.00 97.12 88 THR A C 1
ATOM 661 O O . THR A 1 88 ? -1.182 3.403 2.484 1.00 97.12 88 THR A O 1
ATOM 664 N N . VAL A 1 89 ? 0.891 3.584 1.654 1.00 97.81 89 VAL A N 1
ATOM 665 C CA . VAL A 1 89 ? 1.554 3.374 2.958 1.00 97.81 89 VAL A CA 1
ATOM 666 C C . VAL A 1 89 ? 1.233 4.513 3.929 1.00 97.81 89 VAL A C 1
ATOM 668 O O . VAL A 1 89 ? 0.978 4.254 5.108 1.00 97.81 89 VAL A O 1
ATOM 671 N N . GLY A 1 90 ? 1.196 5.759 3.450 1.00 97.56 90 GLY A N 1
ATOM 672 C CA . GLY A 1 90 ? 0.769 6.917 4.238 1.00 97.56 90 GLY A CA 1
ATOM 673 C C . GLY A 1 90 ? -0.639 6.737 4.810 1.00 97.56 90 GLY A C 1
ATOM 674 O O . GLY A 1 90 ? -0.836 6.858 6.018 1.00 97.56 90 GLY A O 1
ATOM 675 N N . TRP A 1 91 ? -1.599 6.333 3.976 1.00 97.88 91 TRP A N 1
ATOM 676 C CA . TRP A 1 91 ? -2.962 6.046 4.432 1.00 97.88 91 TRP A CA 1
ATOM 677 C C . TRP A 1 91 ? -3.018 4.882 5.422 1.00 97.88 91 TRP A C 1
ATOM 679 O O . TRP A 1 91 ? -3.738 4.968 6.414 1.00 97.88 91 TRP A O 1
ATOM 689 N N . SER A 1 92 ? -2.238 3.815 5.2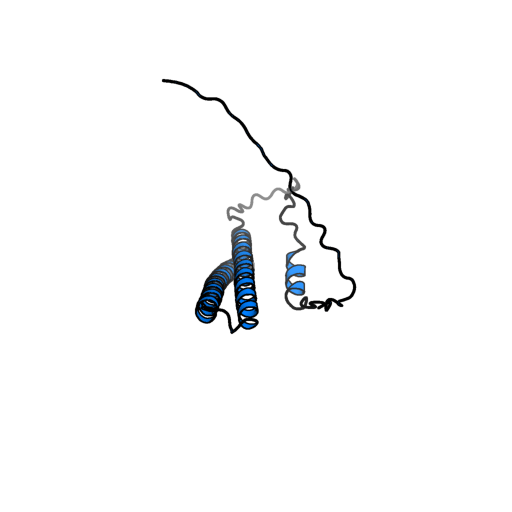16 1.00 98.25 92 SER A N 1
ATOM 690 C CA . SER A 1 92 ? -2.116 2.734 6.203 1.00 98.25 92 SER A CA 1
ATOM 691 C C . SER A 1 92 ? -1.617 3.255 7.554 1.00 98.25 92 SER A C 1
ATOM 693 O O . SER A 1 92 ? -2.122 2.848 8.601 1.00 98.25 92 SER A O 1
ATOM 695 N N . LEU A 1 93 ? -0.622 4.144 7.556 1.00 98.19 93 LEU A N 1
ATOM 696 C CA . LEU A 1 93 ? -0.088 4.723 8.784 1.00 98.19 93 LEU A CA 1
ATOM 697 C C . LEU A 1 93 ? -1.146 5.549 9.521 1.00 98.19 93 LEU A C 1
ATOM 699 O O . LEU A 1 93 ? -1.288 5.390 10.732 1.00 98.19 93 LEU A O 1
ATOM 703 N N . ASP A 1 94 ? -1.915 6.373 8.810 1.00 98.38 94 ASP A N 1
ATOM 704 C CA . ASP A 1 94 ? -2.997 7.162 9.407 1.00 98.38 94 ASP A CA 1
ATOM 705 C C . ASP A 1 94 ? -4.031 6.266 10.107 1.00 98.38 94 ASP A C 1
ATOM 707 O O . ASP A 1 94 ? -4.469 6.563 11.222 1.00 98.38 94 ASP A O 1
ATOM 711 N N . ARG A 1 95 ? -4.365 5.117 9.503 1.00 98.31 95 ARG A N 1
ATOM 712 C CA . ARG A 1 95 ? -5.266 4.111 10.094 1.00 98.31 95 ARG A CA 1
ATOM 713 C C . ARG A 1 95 ? -4.687 3.475 11.350 1.00 98.31 95 ARG A C 1
ATOM 715 O O . ARG A 1 95 ? -5.377 3.352 12.359 1.00 98.31 95 ARG A O 1
ATOM 722 N N . LEU A 1 96 ? -3.405 3.118 11.333 1.00 98.00 96 LEU A N 1
ATOM 723 C CA . LEU A 1 96 ? -2.731 2.568 12.511 1.00 98.00 96 LEU A CA 1
ATOM 724 C C . LEU A 1 96 ? -2.600 3.593 13.643 1.00 98.00 96 LEU A C 1
ATOM 726 O O . LEU A 1 96 ? -2.699 3.220 14.810 1.00 98.00 96 LEU A O 1
ATOM 730 N N . LEU A 1 97 ? -2.419 4.875 13.324 1.00 98.38 97 LEU A N 1
ATOM 731 C CA . LEU A 1 97 ? -2.441 5.948 14.316 1.00 98.38 97 LEU A CA 1
ATOM 732 C C . LEU A 1 97 ? -3.837 6.111 14.928 1.00 98.38 97 LEU A C 1
ATOM 734 O O . LEU A 1 97 ? -3.945 6.238 16.146 1.00 98.38 97 LEU A O 1
ATOM 738 N N . ALA A 1 98 ? -4.901 6.025 14.123 1.00 97.25 98 ALA A N 1
ATOM 739 C CA . ALA A 1 98 ? -6.272 6.022 14.632 1.00 97.25 98 ALA A CA 1
ATOM 740 C C . ALA A 1 98 ? -6.531 4.818 15.558 1.00 97.25 98 ALA A C 1
ATOM 742 O O . ALA A 1 98 ? -7.031 4.984 16.671 1.00 97.25 98 ALA A O 1
ATOM 743 N N . ALA A 1 99 ? -6.106 3.619 15.146 1.00 97.44 99 ALA A N 1
ATOM 744 C CA . ALA A 1 99 ? -6.152 2.409 15.963 1.00 97.44 99 ALA A CA 1
ATOM 745 C C . ALA A 1 99 ? -5.373 2.569 17.282 1.00 97.44 99 ALA A C 1
ATOM 747 O O . ALA A 1 99 ? -5.837 2.140 18.336 1.00 97.44 99 ALA A O 1
ATOM 748 N N . HIS A 1 100 ? -4.205 3.215 17.245 1.00 97.50 100 HIS A N 1
ATOM 749 C CA . HIS A 1 100 ? -3.414 3.496 18.440 1.00 97.50 100 HIS A CA 1
ATOM 750 C C . HIS A 1 100 ? -4.153 4.416 19.418 1.00 97.50 100 HIS A C 1
ATOM 752 O O . HIS A 1 100 ? -4.202 4.110 20.605 1.00 97.50 100 HIS A O 1
ATOM 758 N N . SER A 1 101 ? -4.801 5.479 18.933 1.00 97.00 101 SER A N 1
ATOM 759 C CA . SER A 1 101 ? -5.622 6.357 19.777 1.00 97.00 101 SER A CA 1
ATOM 760 C C . SER A 1 101 ? -6.815 5.636 20.417 1.00 97.00 101 SER A C 1
ATOM 762 O O . SER A 1 101 ? -7.184 5.950 21.544 1.00 97.00 101 SER A O 1
ATOM 764 N N . LEU A 1 102 ? -7.408 4.638 19.752 1.00 95.75 102 LEU A N 1
ATOM 765 C CA . LEU A 1 102 ? -8.478 3.826 20.352 1.00 95.75 102 LEU A CA 1
ATOM 766 C C . LEU A 1 102 ? -7.980 2.985 21.537 1.00 95.75 102 LEU A C 1
ATOM 768 O O . LEU A 1 102 ? -8.704 2.818 22.519 1.00 95.75 102 LEU A O 1
ATOM 772 N N . LEU A 1 103 ? -6.736 2.499 21.480 1.00 95.88 103 LEU A N 1
ATOM 773 C CA . LEU A 1 103 ? -6.124 1.736 22.574 1.00 95.88 103 LEU A CA 1
ATOM 774 C C . LEU A 1 103 ? -5.905 2.577 23.839 1.00 95.88 103 LEU A C 1
ATOM 776 O O . LEU A 1 103 ? -5.829 2.019 24.932 1.00 95.88 103 LEU A O 1
ATOM 780 N N . GLU A 1 104 ? -5.849 3.905 23.722 1.00 97.38 104 GLU A N 1
ATOM 781 C CA . GLU A 1 104 ? -5.795 4.813 24.875 1.00 97.38 104 GLU A CA 1
ATOM 782 C C . GLU A 1 104 ? -7.145 4.897 25.621 1.00 97.38 104 GLU A C 1
ATOM 784 O O . GLU A 1 104 ? -7.227 5.453 26.720 1.00 97.38 104 GLU A O 1
ATOM 789 N N . HIS A 1 105 ? -8.213 4.320 25.057 1.00 94.56 105 HIS A N 1
ATOM 790 C CA . HIS A 1 105 ? -9.579 4.395 25.576 1.00 94.56 105 HIS A CA 1
ATOM 791 C C . HIS A 1 105 ? -10.289 3.026 25.638 1.00 94.56 105 HIS A C 1
ATOM 793 O O . HIS A 1 105 ? -11.393 2.882 25.109 1.00 94.56 105 HIS A O 1
ATOM 799 N N . PRO A 1 106 ? -9.740 2.025 26.354 1.00 89.38 106 PRO A N 1
ATOM 800 C CA . PRO A 1 106 ? -10.245 0.644 26.338 1.00 89.38 106 PRO A CA 1
ATOM 801 C C . PRO A 1 106 ? -11.650 0.462 26.942 1.00 89.38 106 PRO A C 1
ATOM 803 O O . PRO A 1 106 ? -12.252 -0.594 26.795 1.00 89.38 106 PRO A O 1
ATOM 806 N N . GLY A 1 107 ? -12.183 1.469 27.644 1.00 91.88 107 GLY A N 1
ATOM 807 C CA . GLY A 1 107 ? -13.517 1.421 28.253 1.00 91.88 107 GLY A CA 1
ATOM 808 C C . GLY A 1 107 ? -14.658 1.885 27.344 1.00 91.88 107 GLY A C 1
ATOM 809 O O . GLY A 1 107 ? -15.813 1.855 27.771 1.00 91.88 107 GLY A O 1
ATOM 810 N N . LEU A 1 108 ? -14.368 2.363 26.129 1.00 93.00 108 LEU A N 1
ATOM 811 C CA . LEU A 1 108 ? -15.417 2.796 25.210 1.00 93.00 108 LEU A CA 1
ATOM 812 C C . LEU A 1 108 ? -16.139 1.570 24.612 1.00 93.00 108 LEU A C 1
ATOM 814 O O . LEU A 1 108 ? -15.498 0.604 24.190 1.00 93.00 108 LEU A O 1
ATOM 818 N N . PRO A 1 109 ? -17.481 1.584 24.554 1.00 94.94 109 PRO A N 1
ATOM 819 C CA . PRO A 1 109 ? -18.235 0.475 23.986 1.00 94.94 109 PRO A CA 1
ATOM 820 C C . PRO A 1 109 ? -17.925 0.329 22.491 1.00 94.94 109 PRO A C 1
ATOM 822 O O . PRO A 1 109 ? -17.962 1.305 21.745 1.00 94.94 109 PRO A O 1
ATOM 825 N N . GLY A 1 110 ? -17.643 -0.899 22.050 1.00 94.56 110 GLY A N 1
ATOM 826 C CA . GLY A 1 110 ? -17.377 -1.208 20.641 1.00 94.56 110 GLY A CA 1
ATOM 827 C C . GLY A 1 110 ? -15.964 -0.876 20.148 1.00 94.56 110 GLY A C 1
ATOM 828 O O . GLY A 1 110 ? -15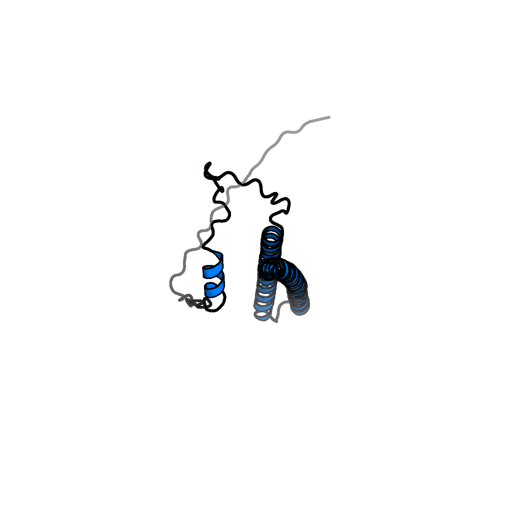.726 -0.952 18.944 1.00 94.56 110 GLY A O 1
ATOM 829 N N . VAL A 1 111 ? -15.024 -0.538 21.040 1.00 96.56 111 VAL A N 1
ATOM 830 C CA . VAL A 1 111 ? -13.623 -0.255 20.669 1.00 96.56 111 VAL A CA 1
ATOM 831 C C . VAL A 1 111 ? -12.971 -1.404 19.927 1.00 96.56 111 VAL A C 1
ATOM 833 O O . VAL A 1 111 ? -12.303 -1.145 18.935 1.00 96.56 111 VAL A O 1
ATOM 836 N N . ASP A 1 112 ? -13.192 -2.647 20.351 1.00 95.44 112 ASP A N 1
ATOM 837 C CA . ASP A 1 112 ? -12.568 -3.806 19.705 1.00 95.44 112 ASP A CA 1
ATOM 838 C C . ASP A 1 112 ? -12.972 -3.908 18.227 1.00 95.44 112 ASP A C 1
ATOM 840 O O . ASP A 1 112 ? -12.124 -4.064 17.354 1.00 95.44 112 ASP A O 1
ATOM 844 N N . ALA A 1 113 ? -14.258 -3.697 17.923 1.00 96.06 113 ALA A N 1
ATOM 845 C CA . ALA A 1 113 ? -14.755 -3.711 16.549 1.00 96.06 113 ALA A CA 1
ATOM 846 C C . ALA A 1 113 ? -14.192 -2.550 15.709 1.00 96.06 113 ALA A C 1
ATOM 848 O O . ALA A 1 113 ? -13.871 -2.735 14.536 1.00 96.06 113 ALA A O 1
ATOM 849 N N . LEU A 1 114 ? -14.052 -1.355 16.297 1.00 96.88 114 LEU A N 1
ATOM 850 C CA . LEU A 1 114 ? -13.416 -0.214 15.628 1.00 96.88 114 LEU A CA 1
ATOM 851 C C . LEU A 1 114 ? -11.920 -0.460 15.398 1.00 96.88 114 LEU A C 1
ATOM 853 O O . LEU A 1 114 ? -11.401 -0.143 14.332 1.00 96.88 114 LEU A O 1
ATOM 857 N N . LEU A 1 115 ? -11.234 -1.057 16.372 1.00 97.38 115 LEU A N 1
ATOM 858 C CA . LEU A 1 115 ? -9.822 -1.402 16.283 1.00 97.38 115 LEU A CA 1
ATOM 859 C C . LEU A 1 115 ? -9.575 -2.411 15.157 1.00 97.38 115 LEU A C 1
ATOM 861 O O . LEU A 1 115 ? -8.661 -2.220 14.354 1.00 97.38 115 LEU A O 1
ATOM 865 N N . ASP A 1 116 ? -10.402 -3.452 15.076 1.00 97.44 116 ASP A N 1
ATOM 866 C CA . ASP A 1 116 ? -10.335 -4.450 14.010 1.00 97.44 116 ASP A CA 1
ATOM 867 C C . ASP A 1 116 ? -10.635 -3.833 12.639 1.00 97.44 116 ASP A C 1
ATOM 869 O O . ASP A 1 116 ? -9.944 -4.139 11.666 1.00 97.44 116 ASP A O 1
ATOM 873 N N . ALA A 1 117 ? -11.598 -2.909 12.556 1.00 97.69 117 ALA A N 1
ATOM 874 C CA . ALA A 1 117 ? -11.901 -2.190 11.322 1.00 97.69 117 ALA A CA 1
ATOM 875 C C . ALA A 1 117 ? -10.721 -1.326 10.843 1.00 97.69 117 ALA A C 1
ATOM 877 O O . ALA A 1 117 ? -10.346 -1.401 9.671 1.00 97.69 117 ALA A O 1
ATOM 878 N N . GLU A 1 118 ? -10.092 -0.546 11.729 1.00 98.06 118 GLU A N 1
ATOM 879 C CA . GLU A 1 118 ? -8.937 0.287 11.368 1.00 98.06 118 GLU A CA 1
ATOM 880 C C . GLU A 1 118 ? -7.712 -0.562 10.996 1.00 98.06 118 GLU A C 1
ATOM 882 O O . GLU A 1 118 ? -7.017 -0.261 10.023 1.00 98.06 118 GLU A O 1
ATOM 887 N N . ARG A 1 119 ? -7.467 -1.673 11.705 1.00 97.75 119 ARG A N 1
ATOM 888 C CA . ARG A 1 119 ? -6.407 -2.633 11.351 1.00 97.75 119 ARG A CA 1
ATOM 889 C C . ARG A 1 119 ? -6.665 -3.303 10.005 1.00 97.75 119 ARG A C 1
ATOM 891 O O . ARG A 1 119 ? -5.738 -3.428 9.207 1.00 97.75 119 ARG A O 1
ATOM 898 N N . GLY A 1 120 ? -7.907 -3.703 9.738 1.00 97.94 120 GLY A N 1
ATOM 899 C CA . GLY A 1 120 ? -8.315 -4.273 8.456 1.00 97.94 120 GLY A CA 1
ATOM 900 C C . GLY A 1 120 ? -8.131 -3.284 7.304 1.00 97.94 120 GLY A C 1
ATOM 901 O O . GLY A 1 120 ? -7.569 -3.643 6.271 1.00 97.94 120 GLY A O 1
ATOM 902 N N . ALA A 1 121 ? -8.522 -2.021 7.499 1.00 98.00 121 ALA A N 1
ATOM 903 C CA . ALA A 1 121 ? -8.306 -0.958 6.521 1.00 98.00 121 ALA A CA 1
ATOM 904 C C . ALA A 1 121 ? -6.810 -0.700 6.271 1.00 98.00 121 ALA A C 1
ATOM 906 O O . ALA A 1 121 ? -6.388 -0.635 5.117 1.00 98.00 121 ALA A O 1
ATOM 907 N N . ALA A 1 122 ? -6.000 -0.608 7.334 1.00 97.94 122 ALA A N 1
ATOM 908 C CA . ALA A 1 122 ? -4.549 -0.461 7.228 1.00 97.94 122 ALA A CA 1
ATOM 909 C C . ALA A 1 122 ? -3.925 -1.608 6.421 1.00 97.94 122 ALA A C 1
ATOM 911 O O . ALA A 1 122 ? -3.187 -1.373 5.466 1.00 97.94 122 ALA A O 1
ATOM 912 N N . HIS A 1 123 ? -4.282 -2.851 6.752 1.00 98.31 123 HIS A N 1
ATOM 913 C CA . HIS A 1 123 ? -3.822 -4.026 6.020 1.00 98.31 123 HIS A CA 1
ATOM 914 C C . HIS A 1 123 ? -4.219 -3.974 4.538 1.00 98.31 123 HIS A C 1
ATOM 916 O O . HIS A 1 123 ? -3.380 -4.222 3.675 1.00 98.31 123 HIS A O 1
ATOM 922 N N . GLY A 1 124 ? -5.459 -3.580 4.230 1.00 97.31 124 GLY A N 1
ATOM 923 C CA . GLY A 1 124 ? -5.919 -3.399 2.853 1.00 97.31 124 GLY A CA 1
ATOM 924 C C . GLY A 1 124 ? -5.065 -2.399 2.067 1.00 97.31 124 GLY A C 1
ATOM 925 O O . GLY A 1 124 ? -4.669 -2.688 0.939 1.00 97.31 124 GLY A O 1
ATOM 926 N N . TYR A 1 125 ? -4.711 -1.259 2.667 1.00 97.31 125 TYR A N 1
ATOM 927 C CA . TYR A 1 125 ? -3.817 -0.289 2.029 1.00 97.31 125 TYR A CA 1
ATOM 928 C C . TYR A 1 125 ? -2.400 -0.831 1.815 1.00 97.31 125 TYR A C 1
ATOM 930 O O . TYR A 1 125 ? -1.814 -0.553 0.772 1.00 97.31 125 TYR A O 1
ATOM 938 N N . LEU A 1 126 ? -1.864 -1.634 2.741 1.00 97.31 126 LEU A N 1
ATOM 939 C CA . LEU A 1 126 ? -0.553 -2.270 2.560 1.00 97.31 126 LEU A CA 1
ATOM 940 C C . LEU A 1 126 ? -0.543 -3.264 1.394 1.00 97.31 126 LEU A C 1
ATOM 942 O O . LEU A 1 126 ? 0.412 -3.268 0.625 1.00 97.31 126 LEU A O 1
ATOM 946 N N . VAL A 1 127 ? -1.610 -4.049 1.213 1.00 98.06 127 VAL A N 1
ATOM 947 C CA . VAL A 1 127 ? -1.743 -4.959 0.060 1.00 98.06 127 VAL A CA 1
ATOM 948 C C . VAL A 1 127 ? -1.752 -4.177 -1.259 1.00 98.06 127 VAL A C 1
ATOM 950 O O . VAL A 1 127 ? -1.094 -4.566 -2.225 1.00 98.06 127 VAL A O 1
ATOM 953 N N . VAL A 1 128 ? -2.461 -3.044 -1.308 1.00 97.19 128 VAL A N 1
ATOM 954 C CA . VAL A 1 128 ? -2.454 -2.165 -2.489 1.00 97.19 128 VAL A CA 1
ATOM 955 C C . VAL A 1 128 ? -1.061 -1.576 -2.725 1.00 97.19 128 VAL A C 1
ATOM 957 O O . VAL A 1 128 ? -0.584 -1.595 -3.860 1.00 97.19 128 VAL A O 1
ATOM 960 N N . ALA A 1 129 ? -0.394 -1.097 -1.671 1.00 96.88 129 ALA A N 1
ATOM 961 C CA . ALA A 1 129 ? 0.952 -0.537 -1.753 1.00 96.88 129 ALA A CA 1
ATOM 962 C C . ALA A 1 129 ? 1.969 -1.550 -2.289 1.00 96.88 129 ALA A C 1
ATOM 964 O O . ALA A 1 129 ? 2.761 -1.222 -3.170 1.00 96.88 129 ALA A O 1
ATOM 965 N N . GLU A 1 130 ? 1.923 -2.788 -1.794 1.00 96.88 130 GLU A N 1
ATOM 966 C CA . GLU A 1 130 ? 2.788 -3.880 -2.240 1.00 96.88 130 GLU A CA 1
ATOM 967 C C . GLU A 1 130 ? 2.590 -4.174 -3.730 1.00 96.88 130 GLU A C 1
ATOM 969 O O . GLU A 1 130 ? 3.562 -4.257 -4.481 1.00 96.88 130 GLU A O 1
ATOM 974 N N . ASN A 1 131 ? 1.338 -4.247 -4.187 1.00 97.56 131 ASN A N 1
ATOM 975 C CA . ASN A 1 131 ? 1.040 -4.454 -5.600 1.00 97.56 131 ASN A CA 1
ATOM 976 C C . ASN A 1 131 ? 1.565 -3.301 -6.475 1.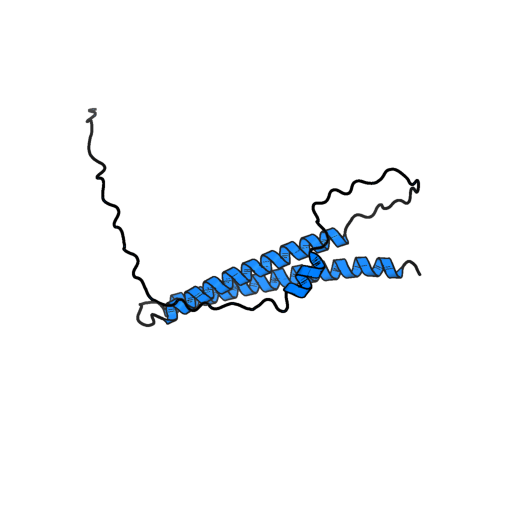00 97.56 131 ASN A C 1
ATOM 978 O O . ASN A 1 131 ? 2.218 -3.542 -7.490 1.00 97.56 131 ASN A O 1
ATOM 982 N N . LEU A 1 132 ? 1.334 -2.046 -6.073 1.00 95.56 132 LEU A N 1
ATOM 983 C CA . LEU A 1 132 ? 1.840 -0.872 -6.793 1.00 95.56 132 LEU A CA 1
ATOM 984 C C . LEU A 1 132 ? 3.377 -0.854 -6.837 1.00 95.56 132 LEU A C 1
ATOM 986 O O . LEU A 1 132 ? 3.960 -0.594 -7.890 1.00 95.56 132 LEU A O 1
ATOM 990 N N . ALA A 1 133 ? 4.042 -1.198 -5.733 1.00 97.50 133 ALA A N 1
ATOM 991 C CA . ALA A 1 133 ? 5.496 -1.313 -5.676 1.00 97.50 133 ALA A CA 1
ATOM 992 C C . ALA A 1 133 ? 6.021 -2.434 -6.590 1.00 97.50 133 ALA A C 1
ATOM 994 O O . ALA A 1 133 ? 7.020 -2.245 -7.287 1.00 97.50 133 ALA A O 1
ATOM 995 N N . GLY A 1 134 ? 5.327 -3.575 -6.646 1.00 96.50 134 GLY A N 1
ATOM 996 C CA . GLY A 1 134 ? 5.639 -4.668 -7.566 1.00 96.50 134 GLY A CA 1
ATOM 997 C C . GLY A 1 134 ? 5.537 -4.244 -9.032 1.00 96.50 134 GLY A C 1
ATOM 998 O O . GLY A 1 134 ? 6.465 -4.472 -9.809 1.00 96.50 134 GLY A O 1
ATOM 999 N N . VAL A 1 135 ? 4.457 -3.550 -9.405 1.00 96.38 135 VAL A N 1
ATOM 1000 C CA . VAL A 1 135 ? 4.281 -2.997 -10.758 1.00 96.38 135 VAL A CA 1
ATOM 1001 C C . VAL A 1 135 ? 5.378 -1.978 -11.079 1.00 96.38 135 VAL A C 1
ATOM 1003 O O . VAL A 1 135 ? 5.998 -2.060 -12.139 1.00 96.38 135 VAL A O 1
ATOM 1006 N N . SER A 1 136 ? 5.676 -1.062 -10.153 1.00 97.12 136 SER A N 1
ATOM 1007 C CA . SER A 1 136 ? 6.772 -0.096 -10.293 1.00 97.12 136 SER A CA 1
ATOM 1008 C C . SER A 1 136 ? 8.109 -0.788 -10.577 1.00 97.12 136 SER A C 1
ATOM 1010 O O . SER A 1 136 ? 8.796 -0.454 -11.546 1.00 97.12 136 SER A O 1
ATOM 1012 N N . SER A 1 137 ? 8.447 -1.803 -9.775 1.00 97.19 137 SER A N 1
ATOM 1013 C CA . SER A 1 137 ? 9.675 -2.581 -9.928 1.00 97.19 137 SER A CA 1
ATOM 1014 C C . SER A 1 137 ? 9.739 -3.286 -11.284 1.00 97.19 137 SER A C 1
ATOM 1016 O O . SER A 1 137 ? 10.776 -3.233 -11.944 1.00 97.19 137 SER A O 1
ATOM 1018 N N . ALA A 1 138 ? 8.631 -3.870 -11.749 1.00 96.19 138 ALA A N 1
ATOM 1019 C CA . ALA A 1 138 ? 8.562 -4.528 -13.050 1.00 96.19 138 ALA A CA 1
ATOM 1020 C C . ALA A 1 138 ? 8.811 -3.553 -14.215 1.00 96.19 138 ALA A C 1
ATOM 1022 O O . ALA A 1 138 ? 9.588 -3.866 -15.121 1.00 96.19 138 ALA A O 1
ATOM 1023 N N . TYR A 1 139 ? 8.216 -2.354 -14.181 1.00 93.12 139 TYR A N 1
ATOM 1024 C CA . TYR A 1 139 ? 8.465 -1.318 -15.189 1.00 93.12 139 TYR A CA 1
ATOM 1025 C C . TYR A 1 139 ? 9.915 -0.831 -15.164 1.00 93.12 139 TYR A C 1
ATOM 1027 O O . TYR A 1 139 ? 10.546 -0.731 -16.217 1.00 93.12 139 TYR A O 1
ATOM 1035 N N . ALA A 1 140 ? 10.462 -0.570 -13.974 1.00 94.81 140 ALA A N 1
ATOM 1036 C CA . ALA A 1 140 ? 11.843 -0.128 -13.823 1.00 94.81 140 ALA A CA 1
ATOM 1037 C C . ALA A 1 140 ? 12.836 -1.187 -14.321 1.00 94.81 140 ALA A C 1
ATOM 1039 O O . ALA A 1 140 ? 13.748 -0.866 -15.081 1.00 94.81 140 ALA A O 1
ATOM 1040 N N . TYR A 1 141 ? 12.632 -2.453 -13.950 1.00 93.94 141 TYR A N 1
ATOM 1041 C CA . TYR A 1 141 ? 13.455 -3.570 -14.407 1.00 93.94 141 TYR A CA 1
ATOM 1042 C C . TYR A 1 141 ? 13.403 -3.720 -15.930 1.00 93.94 141 TYR A C 1
ATOM 1044 O O . TYR A 1 141 ? 14.443 -3.774 -16.581 1.00 93.94 141 TYR A O 1
ATOM 1052 N N . THR A 1 142 ? 12.201 -3.698 -16.510 1.00 92.25 142 THR A N 1
ATOM 1053 C CA . THR A 1 142 ? 12.012 -3.806 -17.962 1.00 92.25 142 THR A CA 1
ATOM 1054 C C . THR A 1 142 ? 12.711 -2.662 -18.702 1.00 92.25 142 THR A C 1
ATOM 1056 O O . THR A 1 142 ? 13.411 -2.898 -19.686 1.00 92.25 142 THR A O 1
ATOM 1059 N N . ALA A 1 143 ? 12.591 -1.427 -18.202 1.00 91.81 143 ALA A N 1
ATOM 1060 C CA . ALA A 1 143 ? 13.287 -0.274 -18.764 1.00 91.81 143 ALA A CA 1
ATOM 1061 C C . ALA A 1 143 ? 14.812 -0.445 -18.728 1.00 91.81 143 ALA A C 1
ATOM 1063 O O . ALA A 1 143 ? 15.488 -0.165 -19.717 1.00 91.81 143 ALA A O 1
ATOM 1064 N N . LEU A 1 144 ? 15.352 -0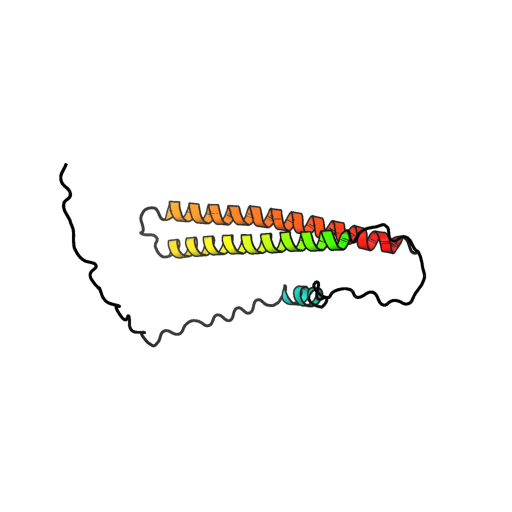.927 -17.603 1.00 90.75 144 LEU A N 1
ATOM 1065 C CA . LEU A 1 144 ? 16.783 -1.188 -17.449 1.00 90.75 144 LEU A CA 1
ATOM 1066 C C . LEU A 1 144 ? 17.261 -2.262 -18.432 1.00 90.75 144 LEU A C 1
ATOM 1068 O O . LEU A 1 144 ? 18.268 -2.048 -19.100 1.00 90.75 144 LEU A O 1
ATOM 1072 N N . CYS A 1 145 ? 16.525 -3.366 -18.591 1.00 90.25 145 CYS A N 1
ATOM 1073 C CA . CYS A 1 145 ? 16.862 -4.406 -19.565 1.00 90.25 145 CYS A CA 1
ATOM 1074 C C . CYS A 1 145 ? 16.989 -3.850 -20.988 1.00 90.25 145 CYS A C 1
ATOM 1076 O O . CYS A 1 145 ? 17.958 -4.175 -21.671 1.00 90.25 145 CYS A O 1
ATOM 1078 N N . PHE A 1 146 ? 16.066 -2.985 -21.422 1.00 88.06 146 PHE A N 1
ATOM 1079 C CA . PHE A 1 146 ? 16.153 -2.347 -22.738 1.00 88.06 146 PHE A CA 1
ATOM 1080 C C . PHE A 1 146 ? 17.367 -1.423 -22.864 1.00 88.06 146 PHE A C 1
ATOM 1082 O O . PHE A 1 146 ? 18.089 -1.514 -23.851 1.00 88.06 146 PHE A O 1
ATOM 1089 N N . MET A 1 147 ? 17.636 -0.585 -21.857 1.00 86.69 147 MET A N 1
ATOM 1090 C CA . MET A 1 147 ? 18.783 0.333 -21.897 1.00 86.69 147 MET A CA 1
ATOM 1091 C C . MET A 1 147 ? 20.130 -0.397 -21.959 1.00 86.69 147 MET A C 1
ATOM 1093 O O . MET A 1 147 ? 21.039 0.081 -22.628 1.00 86.69 147 MET A O 1
ATOM 1097 N N . PHE A 1 148 ? 20.271 -1.543 -21.286 1.00 84.88 148 PHE A N 1
ATOM 1098 C CA . PHE A 1 148 ? 21.518 -2.315 -21.311 1.00 84.88 148 PHE A CA 1
ATOM 1099 C C . PHE A 1 148 ? 21.636 -3.241 -22.525 1.00 84.88 148 PHE A C 1
ATOM 1101 O O . PHE A 1 148 ? 22.735 -3.425 -23.032 1.00 84.88 148 PHE A O 1
ATOM 1108 N N . SER A 1 149 ? 20.521 -3.752 -23.053 1.00 82.31 149 SER A N 1
ATOM 1109 C CA . SER A 1 149 ? 20.537 -4.585 -24.265 1.00 82.31 149 SER A CA 1
ATOM 1110 C C . SER A 1 149 ? 20.946 -3.797 -25.515 1.00 82.31 149 SER A C 1
ATOM 1112 O O . SER A 1 149 ? 21.485 -4.371 -26.454 1.00 82.31 149 SER A O 1
ATOM 1114 N N . GLU A 1 150 ? 20.713 -2.481 -25.535 1.00 70.38 150 GLU A N 1
ATOM 1115 C CA . GLU A 1 150 ? 21.216 -1.598 -26.597 1.00 70.38 150 GLU A CA 1
ATOM 1116 C C . GLU A 1 150 ? 22.730 -1.353 -26.498 1.00 70.38 150 GLU A C 1
ATOM 1118 O O . GLU A 1 150 ? 23.370 -1.131 -27.521 1.00 70.38 150 GLU A O 1
ATOM 1123 N N . LEU A 1 151 ? 23.318 -1.432 -25.297 1.00 67.62 151 LEU A N 1
ATOM 1124 C CA . LEU A 1 151 ? 24.757 -1.218 -25.089 1.00 67.62 151 LEU A CA 1
ATOM 1125 C C . LEU A 1 151 ? 25.603 -2.426 -25.519 1.00 67.62 151 LEU A C 1
ATOM 1127 O O . LEU A 1 151 ? 26.731 -2.245 -25.969 1.00 67.62 151 LEU A O 1
ATOM 1131 N N . ASP A 1 152 ? 25.055 -3.639 -25.431 1.00 69.38 152 ASP A N 1
ATOM 1132 C CA . ASP A 1 152 ? 25.750 -4.871 -25.833 1.00 69.38 152 ASP A CA 1
ATOM 1133 C C . ASP A 1 152 ? 25.798 -5.078 -27.363 1.00 69.38 152 ASP A C 1
ATOM 1135 O O . ASP A 1 152 ? 26.510 -5.956 -27.843 1.00 69.38 152 ASP A O 1
ATOM 1139 N N . LEU A 1 153 ? 25.065 -4.279 -28.149 1.00 59.78 153 LEU A N 1
ATOM 1140 C CA . LEU A 1 153 ? 25.019 -4.370 -29.617 1.00 59.78 153 LEU A CA 1
ATOM 1141 C C . LEU A 1 153 ? 26.054 -3.484 -30.339 1.00 59.78 153 LEU A C 1
ATOM 1143 O O . LEU A 1 153 ? 26.135 -3.539 -31.567 1.00 59.78 153 LEU A O 1
ATOM 1147 N N . GLU A 1 154 ? 26.830 -2.671 -29.615 1.00 57.12 154 GLU A N 1
ATOM 1148 C CA . GLU A 1 154 ? 27.835 -1.759 -30.194 1.00 57.12 154 GLU A CA 1
ATOM 1149 C C . GLU A 1 154 ? 29.294 -2.275 -30.127 1.00 57.12 154 GLU A C 1
ATOM 1151 O O . GLU A 1 154 ? 30.210 -1.537 -30.500 1.00 57.12 154 GLU A O 1
ATOM 1156 N N . PHE A 1 155 ? 29.527 -3.530 -29.717 1.00 51.81 155 PHE A N 1
ATOM 1157 C CA . PHE A 1 155 ? 30.849 -4.189 -29.694 1.00 51.81 155 PHE A CA 1
ATOM 1158 C C . PHE A 1 155 ? 30.894 -5.438 -30.583 1.00 51.81 155 PHE A C 1
ATOM 1160 O O . PHE A 1 155 ? 31.988 -5.710 -31.134 1.00 51.81 155 PHE A O 1
#

Foldseek 3Di:
DDDDDDDDDDDDDDDDDDDDDDDDDDPPPPPPPPDPVVVVCVVPPPDPPPPDDDDDPDDDDPPPPPDDPQLVVLLVLLVVLLVLLVVLLVQLVVLVVVLVVLVVPVPDPCSVVSNVVSNVSSVVSNVSSVVSNVSSVVSNVVSVVVVVVVVVVPD

Radius of gyration: 28.6 Å; chains: 1; bounding box: 87×42×71 Å

InterPro domains:
  IPR010535 Protein of unknown function DUF1110 [PF06533] (36-136)
  IPR010535 Protein of unknown function DUF1110 [PTHR35356] (33-144)

Secondary structure (DSSP, 8-state):
------------------PPPP------------SSHHHHHHHHTTS-TTS-----S---------S-SHHHHHHHHHHHHHHHHHHHHHHHHHHHHHHHHHHT-TTSTTHHHHHHHHHHHHHHHHHHHHHHHHHHHHHHHHHHHHHHHTTTT--

Organism: NCBI:txid240449

pLDDT: mean 70.98, std 25.59, range [35.22, 98.38]